Protein AF-A0A6G1Q618-F1 (afdb_monomer)

InterPro domains:
  IPR007110 Immunoglobulin-like domain [PS50835] (1-69)
  IPR013783 Immunoglobulin-like fold [G3DSA:2.60.40.10] (1-70)
  IPR036179 Immunoglobulin-like domain superfamily [SSF48726] (2-66)
  IPR050488 Immunoglobulin Fc region receptor [PTHR11481] (2-130)

Organism: Channa argus (NCBI:txid215402)

Solvent-accessible surface area (backbon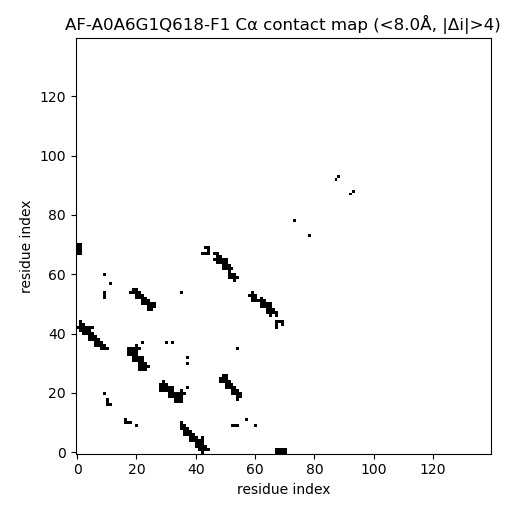e atoms only — not comparable to full-atom values): 8740 Å² total; per-residue (Å²): 80,51,67,38,71,48,76,50,78,48,70,55,99,54,86,79,39,68,39,49,23,39,32,28,47,74,85,41,82,74,48,76,28,71,52,14,59,47,75,46,72,59,31,43,71,82,70,37,45,42,33,32,35,34,31,82,100,74,50,69,51,78,75,42,78,46,80,49,48,74,66,90,78,71,57,69,66,64,60,48,53,52,51,52,51,51,51,44,54,70,51,51,46,59,51,53,52,50,53,51,52,50,53,51,50,54,52,50,51,60,60,56,62,74,73,69,83,80,84,87,86,84,86,88,83,89,85,91,81,86,86,90,84,87,88,89,87,89,81,136

Radius of gyration: 42.67 Å; Cα contacts (8 Å, |Δi|>4): 152; chains: 1; bounding box: 97×21×118 Å

Nearest PDB structures (foldseek):
  5vl3-assembly1_Q  TM=8.215E-01  e=2.453E-04  Homo sapiens
  5vkj-assembly1_A  TM=8.321E-01  e=6.198E-04  Homo sapiens
  5vl3-assembly4_T  TM=8.194E-01  e=5.478E-04  Homo sapiens
  5vl3-assembly2_R  TM=8.079E-01  e=5.150E-04  Homo sapiens
  8yrj-assembly1_A  TM=5.586E-01  e=1.016E-03  Mus musculus

pLDDT: mean 77.0, std 22.1, range [27.27, 97.12]

Secondary structure (DSSP, 8-state):
-TTS-EEEE---SSS-----EEEEETTEEEEEETTSEEEE-S--GGG-EEEEEEETTTEEPPPEEE--PPP----HHHHHHHHHHHHHHHHHHHHHHHHHHHHHHHHHHHHHTTS-------------------------

Sequence (140 aa):
MEGHDVSLHCQTKRPPSKLPADFYKDGSLIRTEPTGHMTIHHVTKSDEGLYKCNISNHGESPPSWNYVTEKPTTSPLTTSLVFILVLYLLVFCPYFISTLLVVSFCRNRHTANHLSVSMGMTSPTQADQGLDDVTTEHHF

Mean predicted aligned error: 17.44 Å

Foldseek 3Di:
DFQAKDKDAQADPDPPGQAWKFKDFPRHTDDIDGGRMDMDGRDDQVNWGWMKMAGVPRGIDDIDTDDDDDDPPVVVVVVVVVVVVVVCCVPVVVVVVVVVVVVVVVVVVVVVVVPPPDDDDDDDDDDDDDDDDDDDDDDD

Structure (mmCIF, N/CA/C/O backbone):
data_AF-A0A6G1Q618-F1
#
_entry.id   AF-A0A6G1Q618-F1
#
loop_
_atom_site.group_PDB
_atom_site.id
_atom_site.type_symbol
_atom_site.label_atom_id
_atom_site.label_alt_id
_atom_site.label_comp_id
_atom_site.label_asym_id
_atom_site.label_entity_id
_atom_site.label_seq_id
_atom_site.pdbx_PDB_ins_code
_atom_site.Cartn_x
_atom_site.Cartn_y
_atom_site.Cartn_z
_atom_site.occupancy
_atom_site.B_iso_or_equiv
_atom_site.auth_seq_id
_atom_site.auth_comp_id
_atom_site.auth_asym_id
_atom_site.auth_atom_id
_atom_site.pdbx_PDB_model_num
ATOM 1 N N . MET A 1 1 ? 2.739 -1.292 6.782 1.00 65.56 1 MET A N 1
ATOM 2 C CA . MET A 1 1 ? 2.113 -0.532 7.887 1.00 65.56 1 MET A CA 1
ATOM 3 C C . MET A 1 1 ? 1.516 0.722 7.290 1.00 65.56 1 MET A C 1
ATOM 5 O O . MET A 1 1 ? 2.207 1.358 6.503 1.00 65.56 1 MET A O 1
ATOM 9 N N . GLU A 1 2 ? 0.292 1.077 7.663 1.00 82.94 2 GLU A N 1
ATOM 10 C CA . GLU A 1 2 ? -0.303 2.341 7.220 1.00 82.94 2 GLU A CA 1
ATOM 11 C C . GLU A 1 2 ? 0.484 3.573 7.697 1.00 82.94 2 GLU A C 1
ATOM 13 O O . GLU A 1 2 ? 1.129 3.553 8.753 1.00 82.94 2 GLU A O 1
ATOM 18 N N . GLY A 1 3 ? 0.421 4.635 6.896 1.00 82.75 3 GLY A N 1
ATOM 19 C CA . GLY A 1 3 ? 1.026 5.941 7.140 1.00 82.75 3 GLY A CA 1
ATOM 20 C C . GLY A 1 3 ? 2.522 6.034 6.843 1.00 82.75 3 GLY A C 1
ATOM 21 O O . GLY A 1 3 ? 3.089 7.108 7.005 1.00 82.75 3 GLY A O 1
ATOM 22 N N . HIS A 1 4 ? 3.167 4.945 6.421 1.00 86.44 4 HIS A N 1
ATOM 23 C CA . HIS A 1 4 ? 4.584 4.949 6.048 1.00 86.44 4 HIS A CA 1
ATOM 24 C C . HIS A 1 4 ? 4.769 4.983 4.541 1.00 86.44 4 HIS A C 1
ATOM 26 O O . HIS A 1 4 ? 3.875 4.601 3.788 1.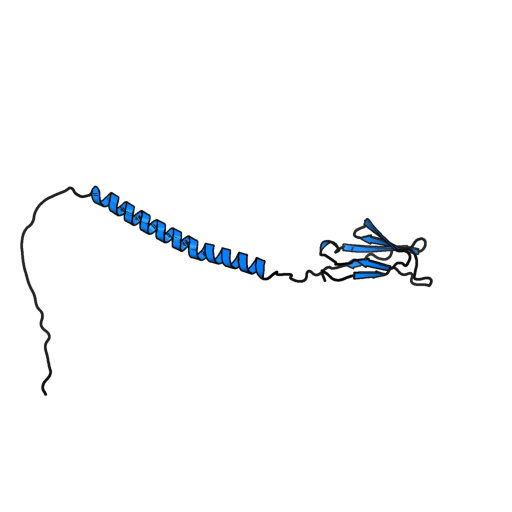00 86.44 4 HIS A O 1
ATOM 32 N N . ASP A 1 5 ? 5.963 5.379 4.125 1.00 92.69 5 ASP A N 1
ATOM 33 C CA . ASP A 1 5 ? 6.353 5.357 2.726 1.00 92.69 5 ASP A CA 1
ATOM 34 C C . ASP A 1 5 ? 6.868 3.969 2.341 1.00 92.69 5 ASP A C 1
ATOM 36 O O . ASP A 1 5 ? 7.641 3.341 3.071 1.00 92.69 5 ASP A O 1
ATOM 40 N N . VAL A 1 6 ? 6.440 3.488 1.177 1.00 91.38 6 VAL A N 1
ATOM 41 C CA . VAL A 1 6 ? 6.907 2.226 0.595 1.00 91.38 6 VAL A CA 1
ATOM 42 C C . VAL A 1 6 ? 7.566 2.519 -0.740 1.00 91.38 6 VAL A C 1
ATOM 44 O O . VAL A 1 6 ? 6.970 3.152 -1.611 1.00 91.38 6 VAL A O 1
ATOM 47 N N . SER A 1 7 ? 8.792 2.027 -0.912 1.00 92.75 7 SER A N 1
ATOM 48 C CA . SER A 1 7 ? 9.539 2.151 -2.162 1.00 92.75 7 SER A CA 1
ATOM 49 C C . SER A 1 7 ? 9.569 0.829 -2.921 1.00 92.75 7 SER A C 1
ATOM 51 O O . SER A 1 7 ? 9.896 -0.221 -2.370 1.00 92.75 7 SER A O 1
ATOM 53 N N . LEU A 1 8 ? 9.252 0.899 -4.210 1.00 93.00 8 LEU A N 1
ATOM 54 C CA . LEU A 1 8 ? 9.303 -0.197 -5.165 1.00 93.00 8 LEU A CA 1
ATOM 55 C C . LEU A 1 8 ? 10.449 0.062 -6.140 1.00 93.00 8 LEU A C 1
ATOM 57 O O . LEU A 1 8 ? 10.535 1.128 -6.752 1.00 93.00 8 LEU A O 1
ATOM 61 N N . HIS A 1 9 ? 11.321 -0.929 -6.302 1.00 92.44 9 HIS A N 1
ATOM 62 C CA . HIS A 1 9 ? 12.456 -0.830 -7.208 1.00 92.44 9 HIS A CA 1
ATOM 63 C C . HIS A 1 9 ? 12.366 -1.898 -8.294 1.00 92.44 9 HIS A C 1
ATOM 65 O O . HIS A 1 9 ? 12.391 -3.096 -8.019 1.00 92.44 9 HIS A O 1
ATOM 71 N N . CYS A 1 10 ? 12.313 -1.447 -9.540 1.00 92.75 10 CYS A N 1
ATOM 72 C CA . CYS A 1 10 ? 12.385 -2.277 -10.729 1.00 92.75 10 CYS A CA 1
ATOM 73 C C . CYS A 1 10 ? 13.827 -2.292 -11.247 1.00 92.75 10 CYS A C 1
ATOM 75 O O . CYS A 1 10 ? 14.409 -1.227 -11.443 1.00 92.75 10 CYS A O 1
ATOM 77 N N . GLN A 1 11 ? 14.434 -3.472 -11.410 1.00 90.50 11 GLN A N 1
ATOM 78 C CA . GLN A 1 11 ? 15.831 -3.614 -11.848 1.00 90.50 11 GLN A CA 1
ATOM 79 C C . GLN A 1 11 ? 15.998 -4.815 -12.766 1.00 90.50 11 GLN A C 1
ATOM 81 O O . GLN A 1 11 ? 15.412 -5.876 -12.547 1.00 90.50 11 GLN A O 1
ATOM 86 N N . THR A 1 12 ? 16.880 -4.679 -13.748 1.00 89.00 12 THR A N 1
ATOM 87 C CA . THR A 1 12 ? 17.398 -5.797 -14.538 1.00 89.00 12 THR A CA 1
ATOM 88 C C . THR A 1 12 ? 18.513 -6.522 -13.772 1.00 89.00 12 THR A C 1
ATOM 90 O O . THR A 1 12 ? 19.265 -5.927 -13.002 1.00 89.00 12 THR A O 1
ATOM 93 N N . LYS A 1 13 ? 18.671 -7.834 -14.005 1.00 85.62 13 LYS A N 1
ATOM 94 C CA . LYS A 1 13 ? 19.753 -8.637 -13.390 1.00 85.62 13 LYS A CA 1
ATOM 95 C C . LYS A 1 13 ? 21.156 -8.238 -13.865 1.00 85.62 13 LYS A C 1
ATOM 97 O O . LYS A 1 13 ? 22.140 -8.600 -13.229 1.00 85.62 13 LYS A O 1
ATOM 102 N N . ARG A 1 14 ? 21.256 -7.573 -15.020 1.00 83.94 14 ARG A N 1
ATOM 103 C CA . ARG A 1 14 ? 22.518 -7.159 -15.644 1.00 83.94 14 ARG A CA 1
ATOM 104 C C . ARG A 1 14 ? 22.495 -5.649 -15.876 1.00 83.94 14 ARG A C 1
ATOM 106 O O . ARG A 1 14 ? 21.441 -5.145 -16.250 1.00 83.94 14 ARG A O 1
ATOM 113 N N . PRO A 1 15 ? 23.628 -4.946 -15.718 1.00 81.25 15 PRO A N 1
ATOM 114 C CA . PRO A 1 15 ? 23.708 -3.524 -16.025 1.00 81.25 15 PRO A CA 1
ATOM 115 C C . PRO A 1 15 ? 23.306 -3.220 -17.480 1.00 81.25 15 PRO A C 1
ATOM 117 O O . PRO A 1 15 ? 23.599 -4.034 -18.361 1.00 81.25 15 PRO A O 1
ATOM 120 N N . PRO A 1 16 ? 22.708 -2.047 -17.750 1.00 78.31 16 PRO A N 1
ATOM 121 C CA . PRO A 1 16 ? 22.337 -0.998 -16.790 1.00 78.31 16 PRO A CA 1
ATOM 122 C C . PRO A 1 16 ? 21.061 -1.340 -15.991 1.00 78.31 16 PRO A C 1
ATOM 124 O O . PRO A 1 16 ? 20.093 -1.834 -16.557 1.00 78.31 16 PRO A O 1
ATOM 127 N N . SER A 1 17 ? 21.059 -1.067 -14.677 1.00 77.44 17 SER A N 1
ATOM 128 C CA . SER A 1 17 ? 19.954 -1.405 -13.752 1.00 77.44 17 SER A CA 1
ATOM 129 C C . SER A 1 17 ? 18.964 -0.266 -13.481 1.00 77.44 17 SER A C 1
ATOM 131 O O . SER A 1 17 ? 17.855 -0.523 -13.023 1.00 77.44 17 SER A O 1
ATOM 133 N N . LYS A 1 18 ? 19.351 0.983 -13.766 1.00 84.56 18 LYS A N 1
ATOM 134 C CA . LYS A 1 18 ? 18.509 2.183 -13.629 1.00 84.56 18 LYS A CA 1
ATOM 135 C C . LYS A 1 18 ? 17.919 2.532 -14.988 1.00 84.56 18 LYS A C 1
ATOM 137 O O . LYS A 1 18 ? 18.506 3.314 -15.733 1.00 84.56 18 LYS A O 1
ATOM 142 N N . LEU A 1 19 ? 16.810 1.890 -15.324 1.00 90.38 19 LEU A N 1
ATOM 143 C CA . LEU A 1 19 ? 16.123 2.057 -16.600 1.00 90.38 19 LEU A CA 1
ATOM 144 C C . LEU A 1 19 ? 14.694 2.556 -16.375 1.00 90.38 19 LEU A C 1
ATOM 146 O O . LEU A 1 19 ? 14.136 2.300 -15.305 1.00 90.38 19 LEU A O 1
ATOM 150 N N . PRO A 1 20 ? 14.086 3.219 -17.373 1.00 93.94 20 PRO A N 1
ATOM 151 C CA . PRO A 1 20 ? 12.679 3.581 -17.317 1.00 93.94 20 PRO A CA 1
ATOM 152 C C . PRO A 1 20 ? 11.804 2.344 -17.116 1.00 93.94 20 PRO A C 1
ATOM 154 O O . PRO A 1 20 ? 11.964 1.352 -17.832 1.00 93.94 20 PRO A O 1
ATOM 157 N N . ALA A 1 21 ? 10.892 2.412 -16.150 1.00 95.56 21 ALA A N 1
ATOM 158 C CA . ALA A 1 21 ? 9.977 1.325 -15.846 1.00 95.56 21 ALA A CA 1
ATOM 159 C C . ALA A 1 21 ? 8.553 1.830 -15.618 1.00 95.56 21 ALA A C 1
ATOM 161 O O . ALA A 1 21 ? 8.331 2.829 -14.929 1.00 95.56 21 ALA A O 1
ATOM 162 N N . ASP A 1 22 ? 7.600 1.076 -16.146 1.00 96.81 22 ASP A N 1
ATOM 163 C CA . ASP A 1 22 ? 6.181 1.219 -15.864 1.00 96.81 22 ASP A CA 1
ATOM 164 C C . ASP A 1 22 ? 5.818 0.351 -14.662 1.00 96.81 22 ASP A C 1
ATOM 166 O O . ASP A 1 22 ? 6.146 -0.833 -14.624 1.00 96.81 22 ASP A O 1
ATOM 170 N N . PHE A 1 23 ? 5.125 0.916 -13.685 1.00 97.00 23 PHE A N 1
ATOM 171 C CA . PHE A 1 23 ? 4.642 0.228 -12.496 1.00 97.00 23 PHE A CA 1
ATOM 172 C C . PHE A 1 23 ? 3.148 -0.024 -12.615 1.00 97.00 23 PHE A C 1
ATOM 174 O O . PHE A 1 23 ? 2.377 0.879 -12.942 1.00 97.00 23 PHE A O 1
ATOM 181 N N . TYR A 1 24 ? 2.742 -1.244 -12.286 1.00 97.00 24 TYR A N 1
ATOM 182 C CA . TYR A 1 24 ? 1.362 -1.692 -12.322 1.00 97.00 24 TYR A CA 1
ATOM 183 C C . TYR A 1 24 ? 0.928 -2.187 -10.949 1.00 97.00 24 TYR A C 1
ATOM 185 O O . TYR A 1 24 ? 1.697 -2.852 -10.251 1.00 97.00 24 TYR A O 1
ATOM 193 N N . LYS A 1 25 ? -0.332 -1.925 -10.615 1.00 97.12 25 LYS A N 1
ATOM 194 C CA . LYS A 1 25 ? -1.031 -2.468 -9.453 1.00 97.12 25 LYS A CA 1
ATOM 195 C C . LYS A 1 25 ? -2.329 -3.108 -9.919 1.00 97.12 25 LYS A C 1
ATOM 197 O O . LYS A 1 25 ? -3.101 -2.471 -10.633 1.00 97.12 25 LYS A O 1
ATOM 202 N N . ASP A 1 26 ? -2.539 -4.370 -9.563 1.00 96.19 26 ASP A N 1
ATOM 203 C CA . ASP A 1 26 ? -3.735 -5.144 -9.919 1.00 96.19 26 ASP A CA 1
ATOM 204 C C . ASP A 1 26 ? -4.026 -5.130 -11.437 1.00 96.19 26 ASP A C 1
ATOM 206 O O . ASP A 1 26 ? -5.167 -5.171 -11.887 1.00 96.19 26 ASP A O 1
ATOM 210 N N . GLY A 1 27 ? -2.962 -5.039 -12.245 1.00 95.00 27 GLY A N 1
ATOM 211 C CA . GLY A 1 27 ? -3.025 -4.959 -13.707 1.00 95.00 27 GLY A CA 1
ATOM 212 C C . GLY A 1 27 ? -3.182 -3.549 -14.292 1.00 95.00 27 GLY A C 1
ATOM 213 O O . GLY A 1 27 ? -2.982 -3.387 -15.493 1.00 95.00 27 GLY A O 1
ATOM 214 N N . SER A 1 28 ? -3.462 -2.525 -13.483 1.00 96.25 28 SER A N 1
ATOM 215 C CA . SER A 1 28 ? -3.546 -1.130 -13.935 1.00 96.25 28 SER A CA 1
ATOM 216 C C . SER A 1 28 ? -2.199 -0.423 -13.839 1.00 96.25 28 SER A C 1
ATOM 218 O O . SER A 1 28 ? -1.510 -0.555 -12.830 1.00 96.25 28 SER A O 1
ATOM 220 N N . LEU A 1 29 ? -1.843 0.37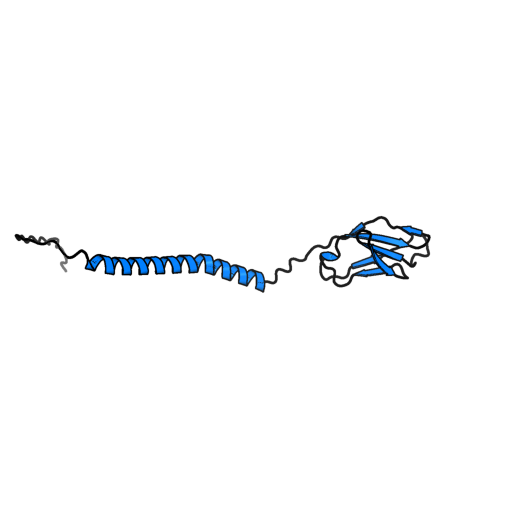8 -14.848 1.00 96.00 29 LEU A N 1
ATOM 221 C CA . LEU A 1 29 ? -0.686 1.274 -14.785 1.00 96.00 29 LEU A CA 1
ATOM 222 C C . LEU A 1 29 ? -0.926 2.332 -13.698 1.00 96.00 29 LEU A C 1
ATOM 224 O O . LEU A 1 29 ? -1.942 3.024 -13.727 1.00 96.00 29 LEU A O 1
ATOM 228 N N . ILE A 1 30 ? 0.003 2.452 -12.750 1.00 95.88 30 ILE A N 1
ATOM 229 C CA . ILE A 1 30 ? -0.058 3.448 -11.669 1.00 95.88 30 ILE A CA 1
ATOM 230 C C . ILE A 1 30 ? 0.957 4.573 -11.860 1.00 95.88 30 ILE A C 1
ATOM 232 O O . ILE A 1 30 ? 0.689 5.709 -11.467 1.00 95.88 30 ILE A O 1
ATOM 236 N N . ARG A 1 31 ? 2.129 4.279 -12.438 1.00 95.44 31 ARG A N 1
ATOM 237 C CA . ARG A 1 31 ? 3.187 5.272 -12.647 1.00 95.44 31 ARG A CA 1
ATOM 238 C C . ARG A 1 31 ? 4.242 4.792 -13.641 1.00 95.44 31 ARG A C 1
ATOM 240 O O . ARG A 1 31 ? 4.510 3.600 -13.709 1.00 95.44 31 ARG A O 1
ATOM 247 N N . THR A 1 32 ? 4.899 5.726 -14.316 1.00 95.88 32 THR A N 1
ATOM 248 C CA . THR A 1 32 ? 6.119 5.486 -15.098 1.00 95.88 32 THR A CA 1
ATOM 249 C C . THR A 1 32 ? 7.265 6.269 -14.467 1.00 95.88 32 THR A C 1
ATOM 251 O O . THR A 1 32 ? 7.152 7.480 -14.290 1.00 95.88 32 THR A O 1
ATOM 254 N N . GLU A 1 33 ? 8.358 5.592 -14.116 1.00 95.31 33 GLU A N 1
ATOM 255 C CA . GLU A 1 33 ? 9.510 6.196 -13.435 1.00 95.31 33 GLU A CA 1
ATOM 256 C C . GLU A 1 33 ? 10.790 6.006 -14.265 1.00 95.31 33 GLU A C 1
ATOM 258 O O . GLU A 1 33 ? 11.128 4.873 -14.621 1.00 95.31 33 GLU A O 1
ATOM 263 N N . PRO A 1 34 ? 11.557 7.073 -14.555 1.00 92.69 34 PRO A N 1
ATOM 264 C CA . PRO A 1 34 ? 12.695 7.028 -15.481 1.00 92.69 34 PRO A CA 1
ATOM 265 C C . PRO A 1 34 ? 13.892 6.222 -14.958 1.00 92.69 34 PRO A C 1
ATOM 267 O O . PRO A 1 34 ? 14.744 5.798 -15.734 1.00 92.69 34 PRO A O 1
ATOM 270 N N . THR A 1 35 ? 13.975 6.024 -13.644 1.00 91.69 35 THR A N 1
ATOM 271 C CA . THR A 1 35 ? 15.055 5.286 -12.975 1.00 91.69 35 THR A CA 1
ATOM 272 C C . THR A 1 35 ? 14.618 3.909 -12.482 1.00 91.69 35 THR A C 1
ATOM 274 O O . THR A 1 35 ? 15.433 3.199 -11.891 1.00 91.69 35 THR A O 1
ATOM 277 N N . GLY A 1 36 ? 13.348 3.538 -12.692 1.00 92.50 36 GLY A N 1
ATOM 278 C CA . GLY A 1 36 ? 12.778 2.301 -12.165 1.00 92.50 36 GLY A CA 1
ATOM 279 C C . GLY A 1 36 ? 12.596 2.326 -10.648 1.00 92.50 36 GLY A C 1
ATOM 280 O O . GLY A 1 36 ? 12.607 1.275 -10.013 1.00 92.50 36 GLY A O 1
ATOM 281 N N . HIS A 1 37 ? 12.454 3.512 -10.056 1.00 94.88 37 HIS A N 1
ATOM 282 C CA . HIS A 1 37 ? 12.264 3.699 -8.623 1.00 94.88 37 HIS A CA 1
ATOM 283 C C . HIS A 1 37 ? 10.981 4.486 -8.358 1.00 94.88 37 HIS A C 1
ATOM 285 O O . HIS A 1 37 ? 10.883 5.647 -8.745 1.00 94.88 37 HIS A O 1
ATOM 291 N N . MET A 1 38 ? 10.030 3.870 -7.659 1.00 93.62 38 MET A N 1
ATOM 292 C CA . MET A 1 38 ? 8.751 4.473 -7.294 1.00 93.62 38 MET A CA 1
ATOM 293 C C . MET A 1 38 ? 8.597 4.499 -5.775 1.00 93.62 38 MET A C 1
ATOM 295 O O . MET A 1 38 ? 8.864 3.499 -5.116 1.00 93.62 38 MET A O 1
ATOM 299 N N . THR A 1 39 ? 8.091 5.603 -5.225 1.00 94.81 39 THR A N 1
ATOM 300 C CA . THR A 1 39 ? 7.681 5.684 -3.814 1.00 94.81 39 THR A CA 1
ATOM 301 C C . THR A 1 39 ? 6.194 6.002 -3.716 1.00 94.81 39 THR A C 1
ATOM 303 O O . THR A 1 39 ? 5.700 6.935 -4.358 1.00 94.81 39 THR A O 1
ATOM 306 N N . ILE A 1 40 ? 5.489 5.216 -2.908 1.00 93.62 40 ILE A N 1
ATOM 307 C CA . ILE A 1 40 ? 4.109 5.454 -2.490 1.00 93.62 40 ILE A CA 1
ATOM 308 C C . ILE A 1 40 ? 4.185 6.134 -1.128 1.00 93.62 40 ILE A C 1
ATOM 310 O O . ILE A 1 40 ? 4.685 5.541 -0.171 1.00 93.62 40 ILE A O 1
ATOM 314 N N . HIS A 1 41 ? 3.734 7.383 -1.066 1.00 93.56 41 HIS A N 1
ATOM 315 C CA . HIS A 1 41 ? 3.732 8.160 0.168 1.00 93.56 41 HIS A CA 1
ATOM 316 C C . HIS A 1 41 ? 2.449 7.918 0.952 1.00 93.56 41 HIS A C 1
ATOM 318 O O . HIS A 1 41 ? 1.386 7.811 0.345 1.00 93.56 41 HIS A O 1
ATOM 324 N N . HIS A 1 42 ? 2.540 7.911 2.283 1.00 89.88 42 HIS A N 1
ATOM 325 C CA . HIS A 1 42 ? 1.380 7.769 3.173 1.00 89.88 42 HIS A CA 1
ATOM 326 C C . HIS A 1 42 ? 0.497 6.553 2.836 1.00 89.88 42 HIS A C 1
ATOM 328 O O . HIS A 1 42 ? -0.701 6.692 2.601 1.00 89.88 42 HIS A O 1
ATOM 334 N N . VAL A 1 43 ? 1.087 5.355 2.828 1.00 92.00 43 VAL A N 1
ATOM 335 C CA . VAL A 1 43 ? 0.389 4.112 2.464 1.00 92.00 43 VAL A CA 1
ATOM 336 C C . VAL A 1 43 ? -0.875 3.896 3.303 1.00 92.00 43 VAL A C 1
ATOM 338 O O . VAL A 1 43 ? -0.846 3.971 4.530 1.00 92.00 43 VAL A O 1
ATOM 341 N N . THR A 1 44 ? -1.975 3.567 2.642 1.00 91.00 44 THR A N 1
ATOM 342 C CA . THR A 1 44 ? -3.286 3.241 3.217 1.00 91.00 44 THR A CA 1
ATOM 343 C C . THR A 1 44 ? -3.670 1.802 2.889 1.00 91.00 44 THR A C 1
ATOM 345 O O . THR A 1 44 ? -3.061 1.174 2.020 1.00 91.00 44 THR A O 1
ATOM 348 N N . LYS A 1 45 ? -4.729 1.269 3.511 1.00 89.94 45 LYS A N 1
ATOM 349 C CA . LYS A 1 45 ? -5.266 -0.047 3.139 1.00 89.94 45 LYS A CA 1
ATOM 350 C C . LYS A 1 45 ? -5.601 -0.177 1.649 1.00 89.94 45 LYS A C 1
ATOM 352 O O . LYS A 1 45 ? -5.482 -1.264 1.092 1.00 89.94 45 LYS A O 1
ATOM 357 N N . SER A 1 46 ? -5.954 0.927 0.988 1.00 89.69 46 SER A N 1
ATOM 358 C CA . SER A 1 46 ? -6.238 0.939 -0.450 1.00 89.69 46 SER A CA 1
ATOM 359 C C . SER A 1 46 ? -5.008 0.699 -1.327 1.00 89.69 46 SER A C 1
ATOM 361 O O . SER A 1 46 ? -5.172 0.297 -2.472 1.00 89.69 46 SER A O 1
ATOM 363 N N . ASP A 1 47 ? -3.791 0.881 -0.810 1.00 93.44 47 ASP A N 1
ATOM 364 C CA . ASP A 1 47 ? -2.538 0.629 -1.531 1.00 93.44 47 ASP A CA 1
ATOM 365 C C . ASP A 1 47 ? -2.113 -0.847 -1.493 1.00 93.44 47 ASP A C 1
ATOM 367 O O . ASP A 1 47 ? -1.142 -1.237 -2.144 1.00 93.44 47 ASP A O 1
ATOM 371 N N . GLU A 1 48 ? -2.845 -1.694 -0.771 1.00 94.56 48 GLU A N 1
ATOM 372 C CA . GLU A 1 48 ? -2.695 -3.146 -0.840 1.00 94.56 48 GLU A CA 1
ATOM 373 C C . GLU A 1 48 ? -3.055 -3.666 -2.237 1.00 94.56 48 GLU A C 1
ATOM 375 O O . GLU A 1 48 ? -3.994 -3.175 -2.869 1.00 94.56 48 GLU A O 1
ATOM 380 N N . GLY A 1 49 ? -2.293 -4.648 -2.725 1.00 95.25 49 GLY A N 1
ATOM 381 C CA . GLY A 1 49 ? -2.557 -5.284 -4.014 1.00 95.25 49 GLY A CA 1
ATOM 382 C C . GLY A 1 49 ? -1.356 -6.014 -4.604 1.00 95.25 49 GLY A C 1
ATOM 383 O O . GLY A 1 49 ? -0.296 -6.140 -3.977 1.00 95.25 49 GLY A O 1
ATOM 384 N N . LEU A 1 50 ? -1.531 -6.494 -5.833 1.00 96.50 50 LEU A N 1
ATOM 385 C CA . LEU A 1 50 ? -0.517 -7.206 -6.600 1.00 96.50 50 LEU A CA 1
ATOM 386 C C . LEU A 1 50 ? 0.262 -6.230 -7.489 1.00 96.50 50 LEU A C 1
ATOM 388 O O . LEU A 1 50 ? -0.274 -5.688 -8.457 1.00 96.50 50 LEU A O 1
ATOM 392 N N . TYR A 1 51 ? 1.543 -6.037 -7.189 1.00 96.69 51 TYR A N 1
ATOM 393 C CA . TYR A 1 51 ? 2.416 -5.110 -7.904 1.00 96.69 51 TYR A CA 1
ATOM 394 C C . TYR A 1 51 ? 3.325 -5.834 -8.893 1.00 96.69 51 TYR A C 1
ATOM 396 O O . TYR A 1 51 ? 3.863 -6.901 -8.597 1.00 96.69 51 TYR A O 1
ATOM 404 N N . LYS A 1 52 ? 3.547 -5.223 -10.057 1.00 96.75 52 LYS A N 1
ATOM 405 C CA . LYS A 1 52 ? 4.581 -5.624 -11.023 1.00 96.75 52 LYS A CA 1
ATOM 406 C C . LYS A 1 52 ? 5.151 -4.393 -11.717 1.00 96.75 52 LYS A C 1
ATOM 408 O O . LYS A 1 52 ? 4.522 -3.338 -11.719 1.00 96.75 52 LYS A O 1
ATOM 413 N N . CYS A 1 53 ? 6.317 -4.523 -12.330 1.00 95.75 53 CYS A N 1
ATOM 414 C CA . CYS A 1 53 ? 6.876 -3.484 -13.182 1.00 95.75 53 CYS A CA 1
ATOM 415 C C . CYS A 1 53 ? 7.245 -4.031 -14.563 1.00 95.75 53 CYS A C 1
ATOM 417 O O . CYS A 1 53 ? 7.479 -5.226 -14.715 1.00 95.75 53 CYS A O 1
ATOM 419 N N . ASN A 1 54 ? 7.301 -3.165 -15.567 1.00 95.50 54 ASN A N 1
ATOM 420 C CA . ASN A 1 54 ? 7.722 -3.484 -16.925 1.00 95.50 54 ASN A CA 1
ATOM 421 C C . ASN A 1 54 ? 8.834 -2.527 -17.342 1.00 95.50 54 ASN A C 1
ATOM 423 O O . ASN A 1 54 ? 8.661 -1.313 -17.270 1.00 95.50 54 ASN A O 1
ATOM 427 N N . ILE A 1 55 ? 9.963 -3.067 -17.789 1.00 94.56 55 ILE A N 1
ATOM 428 C CA . ILE A 1 55 ? 11.058 -2.274 -18.348 1.00 94.56 55 ILE A CA 1
ATOM 429 C C . ILE A 1 55 ? 11.029 -2.461 -19.863 1.00 94.56 55 ILE A C 1
ATOM 431 O O . ILE A 1 55 ? 11.129 -3.588 -20.362 1.00 94.56 55 ILE A O 1
ATOM 435 N N . SER A 1 56 ? 10.947 -1.355 -20.604 1.00 88.69 56 SER A N 1
ATOM 436 C CA . SER A 1 56 ? 10.963 -1.364 -22.070 1.00 88.69 56 SER A CA 1
ATOM 437 C C . SER A 1 56 ? 12.138 -2.189 -22.603 1.00 88.69 56 SER A C 1
ATOM 439 O O . SER A 1 56 ? 13.282 -1.979 -22.205 1.00 88.69 56 SER A O 1
ATOM 441 N N . ASN A 1 57 ? 11.859 -3.131 -23.509 1.00 86.56 57 ASN A N 1
ATOM 442 C CA . ASN A 1 57 ? 12.822 -4.072 -24.111 1.00 86.56 57 ASN A CA 1
ATOM 443 C C . ASN A 1 57 ? 13.441 -5.126 -23.169 1.00 86.56 57 ASN A C 1
ATOM 445 O O . ASN A 1 57 ? 14.219 -5.959 -23.632 1.00 86.56 57 ASN A O 1
ATOM 449 N N . HIS A 1 58 ? 13.095 -5.133 -21.879 1.00 88.69 58 HIS A N 1
ATOM 450 C CA . HIS A 1 58 ? 13.587 -6.111 -20.898 1.00 88.69 58 HIS A CA 1
ATOM 451 C C . HIS A 1 58 ? 12.479 -6.994 -20.308 1.00 88.69 58 HIS A C 1
ATOM 453 O O . HIS A 1 58 ? 12.783 -8.069 -19.787 1.00 88.69 58 HIS A O 1
ATOM 459 N N . GLY A 1 59 ? 11.216 -6.580 -20.441 1.00 91.06 59 GLY A N 1
ATOM 460 C CA . GLY A 1 59 ? 10.039 -7.353 -20.056 1.00 91.06 59 GLY A CA 1
ATOM 461 C C . GLY A 1 59 ? 9.524 -7.041 -18.652 1.00 91.06 59 GLY A C 1
ATOM 462 O O . GLY A 1 59 ? 9.970 -6.101 -17.987 1.00 91.06 59 GLY A O 1
ATOM 463 N N . GLU A 1 60 ? 8.560 -7.851 -18.215 1.00 94.56 60 GLU A N 1
ATOM 464 C CA . GLU A 1 60 ? 7.856 -7.673 -16.946 1.00 94.56 60 GLU A CA 1
ATOM 465 C C . GLU A 1 60 ? 8.533 -8.409 -15.781 1.00 94.56 60 GLU A C 1
ATOM 467 O O . GLU A 1 60 ? 9.075 -9.509 -15.929 1.00 94.56 60 GLU A O 1
ATOM 472 N N . SER A 1 61 ? 8.465 -7.813 -14.590 1.00 94.25 61 SER A N 1
ATOM 473 C CA . SER A 1 61 ? 8.835 -8.460 -13.337 1.00 94.25 61 SER A CA 1
ATOM 474 C C . SER A 1 61 ? 7.789 -9.503 -12.934 1.00 94.25 61 SER A C 1
ATOM 476 O O . SER A 1 61 ? 6.606 -9.352 -13.254 1.00 94.25 61 SER A O 1
ATOM 478 N N . PRO A 1 62 ? 8.174 -10.526 -12.150 1.00 94.25 62 PRO A N 1
ATOM 479 C CA . PRO A 1 62 ? 7.186 -11.359 -11.484 1.00 94.25 62 PRO A CA 1
ATOM 480 C C . PRO A 1 62 ? 6.282 -10.485 -10.596 1.00 94.25 62 PRO A C 1
ATOM 482 O O . PRO A 1 62 ? 6.772 -9.525 -9.987 1.00 94.25 62 PRO A O 1
ATOM 485 N N . PRO A 1 63 ? 4.978 -10.791 -10.523 1.00 94.44 63 PRO A N 1
ATOM 486 C CA . PRO A 1 63 ? 4.068 -10.063 -9.662 1.00 94.44 63 PRO A CA 1
ATOM 487 C C . PRO A 1 63 ? 4.335 -10.402 -8.189 1.00 94.44 63 PRO A C 1
ATOM 489 O O . PRO A 1 63 ? 4.576 -11.558 -7.840 1.00 94.44 63 PRO A O 1
ATOM 492 N N . SER A 1 64 ? 4.279 -9.392 -7.324 1.00 94.12 64 SER A N 1
ATOM 493 C CA . SER A 1 64 ? 4.490 -9.516 -5.882 1.00 94.12 64 SER A CA 1
ATOM 494 C C . SER A 1 64 ? 3.358 -8.848 -5.122 1.00 94.12 64 SER A C 1
ATOM 496 O O . SER A 1 64 ? 2.973 -7.719 -5.423 1.00 94.12 64 SER A O 1
ATOM 498 N N . TRP A 1 65 ? 2.845 -9.528 -4.102 1.00 94.81 65 TRP A N 1
ATOM 499 C CA . TRP A 1 65 ? 1.815 -8.965 -3.239 1.00 94.81 65 TRP A CA 1
ATOM 500 C C . TRP A 1 65 ? 2.422 -7.979 -2.236 1.00 94.81 65 TRP A C 1
ATOM 502 O O . TRP A 1 65 ? 3.416 -8.297 -1.581 1.00 94.81 65 TRP A O 1
ATOM 512 N N . ASN A 1 66 ? 1.818 -6.800 -2.096 1.00 91.38 66 ASN A N 1
ATOM 513 C CA . ASN A 1 66 ? 2.160 -5.825 -1.062 1.00 91.38 66 ASN A CA 1
ATOM 514 C C . ASN A 1 66 ? 1.053 -5.797 -0.002 1.00 91.38 66 ASN A C 1
ATOM 516 O O . ASN A 1 66 ? -0.054 -5.348 -0.286 1.00 91.38 66 ASN A O 1
ATOM 520 N N . TYR A 1 67 ? 1.352 -6.276 1.208 1.00 88.75 67 TYR A N 1
ATOM 521 C CA . TYR A 1 67 ? 0.402 -6.306 2.322 1.00 88.75 67 TYR A CA 1
ATOM 522 C C . TYR A 1 67 ? 0.456 -5.011 3.130 1.00 88.75 67 TYR A C 1
ATOM 524 O O . TYR A 1 67 ? 1.516 -4.615 3.625 1.00 88.75 67 TYR A O 1
ATOM 532 N N . VAL A 1 68 ? -0.704 -4.396 3.362 1.00 89.56 68 VAL A N 1
ATOM 533 C CA . VAL A 1 68 ? -0.817 -3.240 4.250 1.00 89.56 68 VAL A CA 1
ATOM 534 C C . VAL A 1 68 ? -1.487 -3.677 5.546 1.00 89.56 68 VAL A C 1
ATOM 536 O O . VAL A 1 68 ? -2.697 -3.890 5.629 1.00 89.56 68 VAL A O 1
ATOM 539 N N . THR A 1 69 ? -0.670 -3.824 6.588 1.00 83.88 69 THR A N 1
ATOM 540 C CA . THR A 1 69 ? -1.167 -3.998 7.954 1.00 83.88 69 THR A CA 1
ATOM 541 C C . THR A 1 69 ? -1.645 -2.655 8.491 1.00 83.88 69 THR A C 1
ATOM 543 O O . THR A 1 69 ? -0.839 -1.723 8.632 1.00 83.88 69 THR A O 1
ATOM 546 N N . GLU A 1 70 ? -2.937 -2.582 8.801 1.00 75.31 70 GLU A N 1
ATOM 547 C CA . GLU A 1 70 ? -3.524 -1.494 9.577 1.00 75.31 70 GLU A CA 1
ATOM 548 C C . GLU A 1 70 ? -2.825 -1.440 10.931 1.00 75.31 70 GLU A C 1
ATOM 550 O O . GLU A 1 70 ? -2.690 -2.448 11.634 1.00 75.31 70 GLU A O 1
ATOM 555 N N . LYS A 1 71 ? -2.349 -0.256 11.310 1.00 69.75 71 LYS A N 1
ATOM 556 C CA . LYS A 1 71 ? -2.108 -0.031 12.731 1.00 69.75 71 LYS A CA 1
ATOM 557 C C . LYS A 1 71 ? -3.487 0.109 13.363 1.00 69.75 71 LYS A C 1
ATOM 559 O O . LYS A 1 71 ? -4.298 0.837 12.793 1.00 69.75 71 LYS A O 1
ATOM 564 N N . PRO A 1 72 ? -3.763 -0.519 14.518 1.00 61.09 72 PRO A N 1
ATOM 565 C CA . PRO A 1 72 ? -4.986 -0.247 15.253 1.00 61.09 72 PRO A CA 1
ATOM 566 C C . PRO A 1 72 ? -4.973 1.227 15.668 1.00 61.09 72 PRO A C 1
ATOM 568 O O . PRO A 1 72 ? -4.469 1.599 16.725 1.00 61.09 72 PRO A O 1
ATOM 571 N N . THR A 1 73 ? -5.511 2.086 14.807 1.00 58.34 73 THR A N 1
ATOM 572 C CA . THR A 1 73 ? -5.777 3.487 15.103 1.00 58.34 73 THR A CA 1
ATOM 573 C C . THR A 1 73 ? -7.122 3.514 15.806 1.00 58.34 73 THR A C 1
ATOM 575 O O . THR A 1 73 ? -8.113 4.053 15.323 1.00 58.34 73 THR A O 1
ATOM 578 N N . THR A 1 74 ? -7.173 2.863 16.967 1.00 54.66 74 THR A N 1
ATOM 579 C CA . THR A 1 74 ? -8.255 3.068 17.915 1.00 54.66 74 THR A CA 1
ATOM 580 C C . THR A 1 74 ? -8.048 4.473 18.453 1.00 54.66 74 THR A C 1
ATOM 582 O O . THR A 1 74 ? -7.296 4.670 19.405 1.00 54.66 74 THR A O 1
ATOM 585 N N . SER A 1 75 ? -8.655 5.471 17.806 1.00 58.59 75 SER A N 1
ATOM 586 C CA . SER A 1 75 ? -8.762 6.794 18.412 1.00 58.59 75 SER A CA 1
ATOM 587 C C . SER A 1 75 ? -9.478 6.596 19.751 1.00 58.59 75 SER A C 1
ATOM 589 O O . SER A 1 75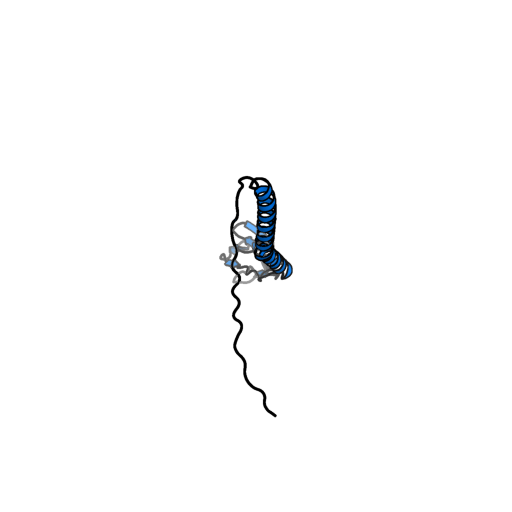 ? -10.635 6.167 19.760 1.00 58.59 75 SER A O 1
ATOM 591 N N . PRO A 1 76 ? -8.820 6.841 20.898 1.00 61.12 76 PRO A N 1
ATOM 592 C CA . PRO A 1 76 ? -9.399 6.523 22.201 1.00 61.12 76 PRO A CA 1
ATOM 593 C C . PRO A 1 76 ? -10.692 7.310 22.459 1.00 61.12 76 PRO A C 1
ATOM 595 O O . PRO A 1 76 ? -11.510 6.905 23.282 1.00 61.12 76 PRO A O 1
ATOM 598 N N . LEU A 1 77 ? -10.910 8.408 21.726 1.00 61.72 77 LEU A N 1
ATOM 599 C CA . LEU A 1 77 ? -12.098 9.244 21.839 1.00 61.72 77 LEU A CA 1
ATOM 600 C C . LEU A 1 77 ? -13.369 8.565 21.316 1.00 61.72 77 LEU A C 1
ATOM 602 O O . LEU A 1 77 ? -14.400 8.626 21.980 1.00 61.72 77 LEU A O 1
ATOM 606 N N . THR A 1 78 ? -13.326 7.915 20.151 1.00 62.88 78 THR A N 1
ATOM 607 C CA . THR A 1 78 ? -14.538 7.355 19.528 1.00 62.88 78 THR A CA 1
ATOM 608 C C . THR A 1 78 ? -15.002 6.093 20.243 1.00 62.88 78 THR A C 1
ATOM 610 O O . THR A 1 78 ? -16.188 5.962 20.540 1.00 62.88 78 THR A O 1
ATOM 613 N N . THR A 1 79 ? -14.077 5.209 20.616 1.00 71.00 79 THR A N 1
ATOM 614 C CA . THR A 1 79 ? -14.401 3.999 21.387 1.00 71.00 79 THR A CA 1
ATOM 615 C C . THR A 1 79 ? -14.932 4.340 22.782 1.00 71.00 79 THR A C 1
ATOM 617 O O . THR A 1 79 ? -15.898 3.728 23.233 1.00 71.00 79 THR A O 1
ATOM 620 N N . SER A 1 80 ? -14.355 5.349 23.448 1.00 74.44 80 SER A N 1
ATOM 621 C CA . SER A 1 80 ? -14.798 5.785 24.779 1.00 74.44 80 SER A CA 1
ATOM 622 C C . SER A 1 80 ? -16.225 6.345 24.759 1.00 74.44 80 SER A C 1
ATOM 624 O O . SER A 1 80 ? -17.060 5.931 25.561 1.00 74.44 80 SER A O 1
ATOM 626 N N . LEU A 1 81 ? -16.556 7.215 23.798 1.00 81.19 81 LEU A N 1
ATOM 627 C CA . LEU A 1 81 ? -17.898 7.802 23.695 1.00 81.19 81 LEU A CA 1
ATOM 628 C C . LEU A 1 81 ? -18.978 6.758 23.387 1.00 81.19 81 LEU A C 1
ATOM 630 O O . LEU A 1 81 ? -20.044 6.787 24.000 1.00 81.19 81 LEU A O 1
ATOM 634 N N . VAL A 1 82 ? -18.699 5.812 22.484 1.00 86.75 82 VAL A N 1
ATOM 635 C CA . VAL A 1 82 ? -19.628 4.712 22.178 1.00 86.75 82 VAL A CA 1
ATOM 636 C C . VAL A 1 82 ? -19.867 3.854 23.419 1.00 86.75 82 VAL A C 1
ATOM 638 O O . VAL A 1 82 ? -21.012 3.536 23.732 1.00 86.75 82 VAL A O 1
ATOM 641 N N . PHE A 1 83 ? -18.814 3.530 24.170 1.00 85.50 83 PHE A N 1
ATOM 642 C CA . PHE A 1 83 ? -18.935 2.742 25.393 1.00 85.50 83 PHE A CA 1
ATOM 643 C C . PHE A 1 83 ? -19.745 3.468 26.479 1.00 85.50 83 PHE A C 1
ATOM 645 O O . PHE A 1 83 ? -20.633 2.868 27.083 1.00 85.50 83 PHE A O 1
ATOM 652 N N . ILE A 1 84 ? -19.513 4.773 26.674 1.00 86.75 84 ILE A N 1
ATOM 653 C CA . ILE A 1 84 ? -20.287 5.612 27.606 1.00 86.75 84 ILE A CA 1
ATOM 654 C C . ILE A 1 84 ? -21.771 5.637 27.215 1.00 86.75 84 ILE A C 1
ATOM 656 O O . ILE A 1 84 ? -22.633 5.454 28.075 1.00 86.75 84 ILE A O 1
ATOM 660 N N . LEU A 1 85 ? -22.081 5.818 25.927 1.00 88.06 85 LEU A N 1
ATOM 661 C CA . LEU A 1 85 ? -23.459 5.816 25.429 1.00 88.06 85 LEU A CA 1
ATOM 662 C C . LEU A 1 85 ? -24.143 4.462 25.648 1.00 88.06 85 LEU A C 1
ATOM 664 O O . LEU A 1 85 ? -25.275 4.421 26.122 1.00 88.06 85 LEU A O 1
ATOM 668 N N . VAL A 1 86 ? -23.457 3.354 25.358 1.00 91.12 86 VAL A N 1
ATOM 669 C CA . VAL A 1 86 ? -23.999 2.001 25.556 1.00 91.12 86 VAL A CA 1
ATOM 670 C C . VAL A 1 86 ? -24.277 1.726 27.035 1.00 91.12 86 VAL A C 1
ATOM 672 O O . VAL A 1 86 ? -25.361 1.249 27.369 1.00 91.12 86 VAL A O 1
ATOM 675 N N . LEU A 1 87 ? -23.349 2.072 27.933 1.00 88.44 87 LEU A N 1
ATOM 676 C CA . LEU A 1 87 ? -23.557 1.932 29.377 1.00 88.44 87 LEU A CA 1
ATOM 677 C C . LEU A 1 87 ? -24.741 2.769 29.867 1.00 88.44 87 LEU A C 1
ATOM 679 O O . LEU A 1 87 ? -25.556 2.286 30.654 1.00 88.44 87 LEU A O 1
ATOM 683 N N . TYR A 1 88 ? -24.864 4.005 29.382 1.00 90.56 88 TYR A N 1
ATOM 684 C CA . TYR A 1 88 ? -25.982 4.866 29.740 1.00 90.56 88 TYR A CA 1
ATOM 685 C C . TYR A 1 88 ? -27.313 4.261 29.285 1.00 90.56 88 TYR A C 1
ATOM 687 O O . TYR A 1 88 ? -28.232 4.146 30.089 1.00 90.56 88 TYR A O 1
ATOM 695 N N . LEU A 1 89 ? -27.413 3.783 28.042 1.00 90.69 89 LEU A N 1
ATOM 696 C CA . LEU A 1 89 ? -28.637 3.147 27.547 1.00 90.69 89 LEU A CA 1
ATOM 697 C C . LEU A 1 89 ? -28.988 1.863 28.316 1.00 90.69 89 LEU A C 1
ATOM 699 O O . LEU A 1 89 ? -30.157 1.621 28.603 1.00 90.69 89 LEU A O 1
ATOM 703 N N . LEU A 1 90 ? -27.999 1.052 28.696 1.00 90.44 90 LEU A N 1
ATOM 704 C CA . LEU A 1 90 ? -28.237 -0.201 29.419 1.00 90.44 90 LEU A CA 1
ATOM 705 C C . LEU A 1 90 ? -28.607 -0.012 30.891 1.00 90.44 90 LEU A C 1
ATOM 707 O O . LEU A 1 90 ? -29.255 -0.887 31.451 1.00 90.44 90 LEU A O 1
ATOM 711 N N . VAL A 1 91 ? -28.200 1.087 31.530 1.00 90.75 9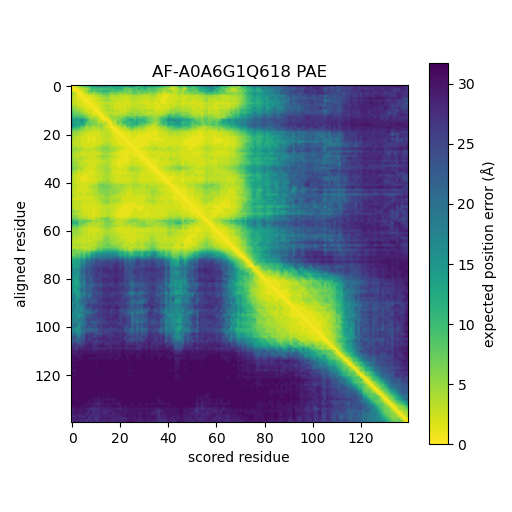1 VAL A N 1
ATOM 712 C CA . VAL A 1 91 ? -28.447 1.311 32.967 1.00 90.75 91 VAL A CA 1
ATOM 713 C C . VAL A 1 91 ? -29.534 2.357 33.191 1.00 90.75 91 VAL A C 1
ATOM 715 O O . VAL A 1 91 ? -30.487 2.125 33.936 1.00 90.75 91 VAL A O 1
ATOM 718 N N . PHE A 1 92 ? -29.429 3.505 32.525 1.00 89.00 92 PHE A N 1
ATOM 719 C CA . PHE A 1 92 ? -30.346 4.622 32.720 1.00 89.00 92 PHE A CA 1
ATOM 720 C C . PHE A 1 92 ? -31.726 4.332 32.133 1.00 89.00 92 PHE A C 1
ATOM 722 O O . PHE A 1 92 ? -32.732 4.579 32.798 1.00 89.00 92 PHE A O 1
ATOM 729 N N . CYS A 1 93 ? -31.802 3.769 30.921 1.00 89.12 93 CYS A N 1
ATOM 730 C CA . CYS A 1 93 ? -33.093 3.497 30.291 1.00 89.12 93 CYS A CA 1
ATOM 731 C C . CYS A 1 93 ? -33.957 2.503 31.081 1.00 89.12 93 CYS A C 1
ATOM 733 O O . CYS A 1 93 ? -35.106 2.855 31.348 1.00 89.12 93 CYS A O 1
ATOM 735 N N . PRO A 1 94 ? -33.485 1.313 31.512 1.00 92.12 94 PRO A N 1
ATOM 736 C CA . PRO A 1 94 ? -34.348 0.403 32.265 1.00 92.12 94 PRO A CA 1
ATOM 737 C C . PRO A 1 94 ? -34.735 0.959 33.636 1.00 92.12 94 PRO A C 1
ATOM 739 O O . PRO A 1 94 ? -35.869 0.744 34.063 1.00 92.12 94 PRO A O 1
ATOM 742 N N . TYR A 1 95 ? -33.856 1.713 34.306 1.00 91.81 95 TYR A N 1
ATOM 743 C CA . TYR A 1 95 ? -34.198 2.371 35.569 1.00 91.81 95 TYR A CA 1
ATOM 744 C C . TYR A 1 95 ? -35.293 3.424 35.367 1.00 91.81 95 TYR A C 1
ATOM 746 O O . TYR A 1 95 ? -36.324 3.381 36.037 1.00 91.81 95 TYR A O 1
ATOM 754 N N . PHE A 1 96 ? -35.119 4.315 34.387 1.00 90.00 96 PHE A N 1
ATOM 755 C CA . PHE A 1 96 ? -36.080 5.372 34.083 1.00 90.00 96 PHE A CA 1
ATOM 756 C C . PHE A 1 96 ? -37.437 4.808 33.642 1.00 90.00 96 PHE A C 1
ATOM 758 O O . PHE A 1 96 ? -38.476 5.234 34.149 1.00 90.00 96 PHE A O 1
ATOM 765 N N . ILE A 1 97 ? -37.437 3.798 32.765 1.00 91.75 97 ILE A N 1
ATOM 766 C CA . ILE A 1 97 ? -38.654 3.084 32.357 1.00 91.75 97 ILE A CA 1
ATOM 767 C C . ILE A 1 97 ? -39.332 2.464 33.585 1.00 91.75 97 ILE A C 1
ATOM 769 O O . ILE A 1 97 ? -40.534 2.643 33.768 1.00 91.75 97 ILE A O 1
ATOM 773 N N . SER A 1 98 ? -38.577 1.808 34.472 1.00 91.88 98 SER A N 1
ATOM 774 C CA . SER A 1 98 ? -39.124 1.206 35.695 1.00 91.88 98 SER A CA 1
ATOM 775 C C . SER A 1 98 ? -39.758 2.249 36.618 1.00 91.88 98 SER A C 1
ATOM 777 O O . SER A 1 98 ? -40.877 2.053 37.091 1.00 91.88 98 SER A O 1
ATOM 779 N N . THR A 1 99 ? -39.099 3.389 36.838 1.00 91.44 99 THR A N 1
ATOM 780 C CA . THR A 1 99 ? -39.653 4.485 37.645 1.00 91.44 99 THR A CA 1
ATOM 781 C C . THR A 1 99 ? -40.946 5.033 37.038 1.00 91.44 99 THR A C 1
ATOM 783 O O . THR A 1 99 ? -41.933 5.205 37.755 1.00 91.44 99 THR A O 1
ATOM 786 N N . LEU A 1 100 ? -40.987 5.263 35.720 1.00 91.50 100 LEU A N 1
ATOM 787 C CA . LEU A 1 100 ? -42.191 5.742 35.036 1.00 91.50 100 LEU A CA 1
ATOM 788 C C . LEU A 1 100 ? -43.347 4.742 35.118 1.00 91.50 100 LEU A C 1
ATOM 790 O O . LEU A 1 100 ? -44.490 5.155 35.334 1.00 91.50 100 LEU A O 1
ATOM 794 N N . LEU A 1 101 ? -43.067 3.444 34.979 1.00 91.19 101 LEU A N 1
ATOM 795 C CA . LEU A 1 101 ? -44.069 2.387 35.126 1.00 91.19 101 LEU A CA 1
ATOM 796 C C . LEU A 1 101 ? -44.642 2.359 36.548 1.00 91.19 101 LEU A C 1
ATOM 798 O O . LEU A 1 101 ? -45.862 2.331 36.705 1.00 91.19 101 LEU A O 1
ATOM 802 N N . VAL A 1 102 ? -43.794 2.452 37.579 1.00 90.38 102 VAL A N 1
ATOM 803 C CA . VAL A 1 102 ? -44.233 2.507 38.984 1.00 90.38 102 VAL A CA 1
ATOM 804 C C . VAL A 1 102 ? -45.093 3.745 39.244 1.00 90.38 102 VAL A C 1
ATOM 806 O O . VAL A 1 102 ? -46.187 3.621 39.788 1.00 90.38 102 VAL A O 1
ATOM 809 N N . VAL A 1 103 ? -44.665 4.934 38.808 1.00 91.00 103 VAL A N 1
ATOM 810 C CA . VAL A 1 103 ? -45.441 6.178 38.982 1.00 91.00 103 VAL A CA 1
ATOM 811 C C . VAL A 1 103 ? -46.782 6.104 38.251 1.00 91.00 103 VAL A C 1
ATOM 813 O O . VAL A 1 103 ? -47.814 6.478 38.812 1.00 91.00 103 VAL A O 1
ATOM 816 N N . SER A 1 104 ? -46.791 5.592 37.019 1.00 87.62 104 SER A N 1
ATOM 817 C CA . SER A 1 104 ? -48.016 5.414 36.232 1.00 87.62 104 SER A CA 1
ATOM 818 C C . SER A 1 104 ? -48.979 4.450 36.920 1.00 87.62 104 SER A C 1
ATOM 820 O O . SER A 1 104 ? -50.171 4.736 37.029 1.00 87.62 104 SER A O 1
ATOM 822 N N . PHE A 1 105 ? -48.463 3.348 37.462 1.00 84.12 105 PHE A N 1
ATOM 823 C CA . PHE A 1 105 ? -49.253 2.373 38.203 1.00 84.12 105 PHE A CA 1
ATOM 824 C C . PHE A 1 105 ? -49.788 2.935 39.530 1.00 84.12 105 PHE A C 1
ATOM 826 O O . PHE A 1 105 ? -50.949 2.705 39.868 1.00 84.12 105 PHE A O 1
ATOM 833 N N . CYS A 1 106 ? -49.002 3.738 40.251 1.00 81.19 106 CYS A N 1
ATOM 834 C CA . CYS A 1 106 ? -49.441 4.429 41.466 1.00 81.19 106 CYS A CA 1
ATOM 835 C C . CYS A 1 106 ? -50.564 5.436 41.185 1.00 81.19 106 CYS A C 1
ATOM 837 O O . CYS A 1 106 ? -51.560 5.468 41.907 1.00 81.19 106 CYS A O 1
ATOM 839 N N . ARG A 1 107 ? -50.444 6.223 40.107 1.00 85.00 107 ARG A N 1
ATOM 840 C CA . ARG A 1 107 ? -51.497 7.156 39.676 1.00 85.00 107 ARG A CA 1
ATOM 841 C C . ARG A 1 107 ? -52.766 6.416 39.261 1.00 85.00 107 ARG A C 1
ATOM 843 O O . ARG A 1 107 ? -53.851 6.808 39.674 1.00 85.00 107 ARG A O 1
ATOM 850 N N . ASN A 1 108 ? -52.625 5.319 38.517 1.00 70.38 108 ASN A N 1
ATOM 851 C CA . ASN A 1 108 ? -53.758 4.506 38.082 1.00 70.38 108 ASN A CA 1
ATOM 852 C C . ASN A 1 108 ? -54.484 3.847 39.267 1.00 70.38 108 ASN A C 1
ATOM 854 O O . ASN A 1 108 ? -55.712 3.817 39.308 1.00 70.38 108 ASN A O 1
ATOM 858 N N . ARG A 1 109 ? -53.740 3.393 40.285 1.00 63.56 109 ARG A N 1
ATOM 859 C CA . ARG A 1 109 ? -54.328 2.921 41.548 1.00 63.56 109 ARG A CA 1
ATOM 860 C C . ARG A 1 109 ? -55.085 4.025 42.287 1.00 63.56 109 ARG A C 1
ATOM 862 O O . ARG A 1 109 ? -56.137 3.751 42.852 1.00 63.56 109 ARG A O 1
ATOM 869 N N . HIS A 1 110 ? -54.617 5.271 42.239 1.00 51.06 110 HIS A N 1
ATOM 870 C CA . HIS A 1 110 ? -55.326 6.397 42.854 1.00 51.06 110 HIS A CA 1
ATOM 871 C C . HIS A 1 110 ? -56.643 6.744 42.134 1.00 51.06 110 HIS A C 1
ATOM 873 O O . HIS A 1 110 ? -57.595 7.175 42.779 1.00 51.06 110 HIS A O 1
ATOM 879 N N . THR A 1 111 ? -56.730 6.507 40.821 1.00 55.53 111 THR A N 1
ATOM 880 C CA . THR A 1 111 ? -57.979 6.646 40.052 1.00 55.53 111 THR A CA 1
ATOM 881 C C . THR A 1 111 ? -58.921 5.448 40.252 1.00 55.53 111 THR A C 1
ATOM 883 O O . THR A 1 111 ? -60.132 5.639 40.327 1.00 55.53 111 THR A O 1
ATOM 886 N N . ALA A 1 112 ? -58.395 4.230 40.428 1.00 53.62 112 ALA A N 1
ATOM 887 C CA . ALA A 1 112 ? -59.195 3.030 40.710 1.00 53.62 112 ALA A CA 1
ATOM 888 C C . ALA A 1 112 ? -59.812 3.014 42.124 1.00 53.62 112 ALA A C 1
ATOM 890 O O . ALA A 1 112 ? -60.877 2.436 42.327 1.00 53.62 112 ALA A O 1
ATOM 891 N N . ASN A 1 113 ? -59.186 3.686 43.095 1.00 53.06 113 ASN A N 1
ATOM 892 C CA . ASN A 1 113 ? -59.682 3.756 44.474 1.00 53.06 113 ASN A CA 1
ATOM 893 C C . ASN A 1 113 ? -60.802 4.793 44.698 1.00 53.06 113 ASN A C 1
ATOM 895 O O . ASN A 1 113 ? -61.374 4.821 45.782 1.00 53.06 113 ASN A O 1
ATOM 899 N N . HIS A 1 114 ? -61.154 5.628 43.709 1.00 43.03 114 HIS A N 1
ATOM 900 C CA . HIS A 1 114 ? -62.317 6.529 43.817 1.00 43.03 114 HIS A CA 1
ATOM 901 C C . HIS A 1 114 ? -63.621 5.895 43.288 1.00 43.03 114 HIS A C 1
ATOM 903 O O . HIS A 1 114 ? -64.686 6.501 43.385 1.00 43.03 114 HIS A O 1
ATOM 909 N N . LEU A 1 115 ? -63.570 4.673 42.740 1.00 50.28 115 LEU A N 1
ATOM 910 C CA . LEU A 1 115 ? -64.759 3.956 42.258 1.00 50.28 115 LEU A CA 1
ATOM 911 C C . LEU A 1 115 ? -65.147 2.734 43.113 1.00 50.28 115 LEU A C 1
ATOM 913 O O . LEU A 1 115 ? -66.168 2.113 42.837 1.00 50.28 115 LEU A O 1
ATOM 917 N N . SER A 1 116 ? -64.372 2.388 44.148 1.00 36.97 116 SER A N 1
AT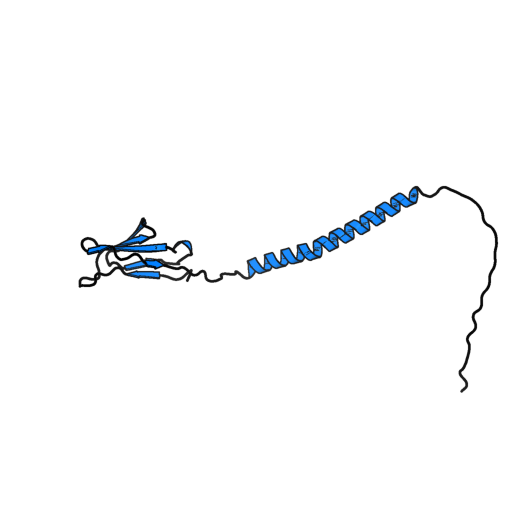OM 918 C CA 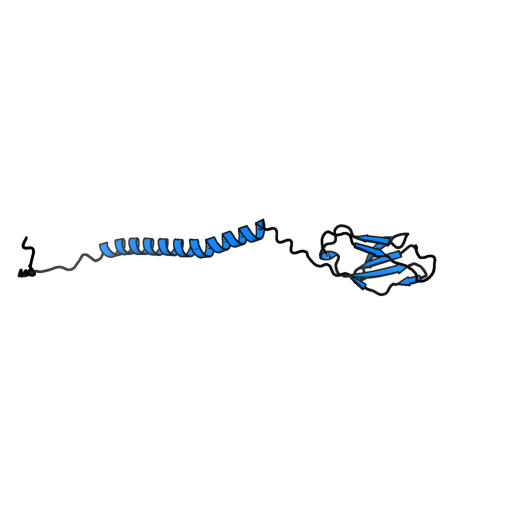. SER A 1 116 ? -64.617 1.227 45.023 1.00 36.97 116 SER A CA 1
ATOM 919 C C . SER A 1 116 ? -65.221 1.578 46.391 1.00 36.97 116 SER A C 1
ATOM 921 O O . SER A 1 116 ? -65.306 0.718 47.266 1.00 36.97 116 SER A O 1
ATOM 923 N N . VAL A 1 117 ? -65.690 2.816 46.590 1.00 46.38 117 VAL A N 1
ATOM 924 C CA . VAL A 1 117 ? -66.468 3.201 47.781 1.00 46.38 117 VAL A CA 1
ATOM 925 C C . VAL A 1 117 ? -67.959 3.032 47.484 1.00 46.38 117 VAL A C 1
ATOM 927 O O . VAL A 1 117 ? -68.647 3.993 47.164 1.00 46.38 117 VAL A O 1
ATOM 930 N N . SER A 1 118 ? -68.459 1.797 47.556 1.00 47.91 118 SER A N 1
ATOM 931 C CA . SER A 1 118 ? -69.873 1.508 47.843 1.00 47.91 118 SER A CA 1
ATOM 932 C C . SER A 1 118 ? -70.076 0.010 48.078 1.00 47.91 118 SER A C 1
ATOM 934 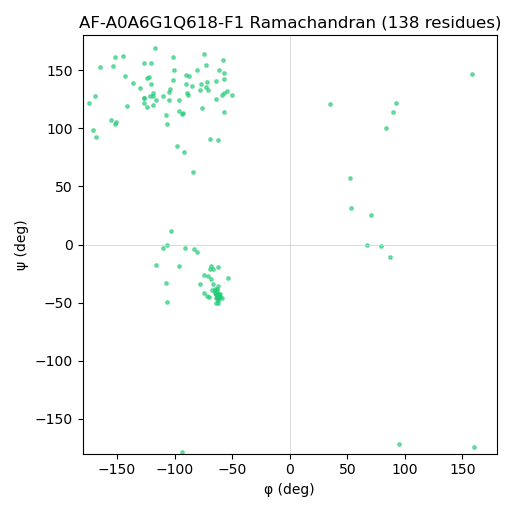O O . SER A 1 118 ? -70.175 -0.754 47.126 1.00 47.91 118 SER A O 1
ATOM 936 N N . MET A 1 119 ? -70.136 -0.411 49.343 1.00 40.12 119 MET A N 1
ATOM 937 C CA . MET A 1 119 ? -71.202 -1.287 49.851 1.00 40.12 119 MET A CA 1
ATOM 938 C C . MET A 1 119 ? -71.090 -1.339 51.380 1.00 40.12 119 MET A C 1
ATOM 940 O O . MET A 1 119 ? -70.006 -1.535 51.923 1.00 40.12 119 MET A O 1
ATOM 944 N N . GLY A 1 120 ? -72.197 -1.069 52.069 1.00 46.84 120 GLY A N 1
ATOM 945 C CA . GLY A 1 120 ? -72.210 -0.783 53.498 1.00 46.84 120 GLY A CA 1
ATOM 946 C C . GLY A 1 120 ? -72.465 -1.958 54.447 1.00 46.84 120 GLY A C 1
ATOM 947 O O . GLY A 1 120 ? -72.749 -3.081 54.048 1.00 46.84 120 GLY A O 1
ATOM 948 N N . MET A 1 121 ? -72.479 -1.535 55.714 1.00 32.28 121 MET A N 1
ATOM 949 C CA . MET A 1 121 ? -73.125 -2.064 56.920 1.00 32.28 121 MET A CA 1
ATOM 950 C C . MET A 1 121 ? -72.402 -3.039 57.875 1.00 32.28 121 MET A C 1
ATOM 952 O O . MET A 1 121 ? -72.110 -4.190 57.577 1.00 32.28 121 MET A O 1
ATOM 956 N N . THR A 1 122 ? -72.345 -2.519 59.113 1.00 32.09 122 THR A N 1
ATOM 957 C CA . THR A 1 122 ? -72.633 -3.117 60.435 1.00 32.09 122 THR A CA 1
ATOM 958 C C . THR A 1 122 ? -71.531 -3.820 61.242 1.00 32.09 122 THR A C 1
ATOM 960 O O . THR A 1 122 ? -71.053 -4.894 60.908 1.00 32.09 122 THR A O 1
ATOM 963 N N . SER A 1 123 ? -71.233 -3.174 62.380 1.00 30.72 123 SER A N 1
ATOM 964 C CA . SER A 1 123 ? -70.617 -3.664 63.632 1.00 30.72 123 SER A CA 1
ATOM 965 C C . SER A 1 123 ? -71.448 -4.811 64.256 1.00 30.72 123 SER A C 1
ATOM 967 O O . SER A 1 123 ? -72.649 -4.852 63.963 1.00 30.72 123 SER A O 1
ATOM 969 N N . PRO A 1 124 ? -70.902 -5.695 65.134 1.00 42.19 124 PRO A N 1
ATOM 970 C CA . PRO A 1 124 ? -70.679 -5.301 66.539 1.00 42.19 124 PRO A CA 1
ATOM 971 C C . PRO A 1 124 ? -69.504 -5.992 67.312 1.00 42.19 124 PRO A C 1
ATOM 973 O O . PRO A 1 124 ? -69.058 -7.083 66.976 1.00 42.19 124 PRO A O 1
ATOM 976 N N . THR A 1 125 ? -69.100 -5.337 68.416 1.00 27.27 125 THR A N 1
ATOM 977 C CA . THR A 1 125 ? -68.617 -5.882 69.721 1.00 27.27 125 THR A CA 1
ATOM 978 C C . THR A 1 125 ? -67.144 -6.313 69.946 1.00 27.27 125 THR A C 1
ATOM 980 O O . THR A 1 125 ? -66.744 -7.430 69.651 1.00 27.27 125 THR A O 1
ATOM 983 N N . GLN A 1 126 ? -66.387 -5.409 70.594 1.00 28.59 126 GLN A N 1
ATOM 984 C CA . GLN A 1 126 ? -65.670 -5.539 71.889 1.00 28.59 126 GLN A CA 1
ATOM 985 C C . GLN A 1 126 ? -65.043 -6.895 72.296 1.00 28.59 126 GLN A C 1
ATOM 987 O O . GLN A 1 126 ? -65.770 -7.832 72.601 1.00 28.59 126 GLN A O 1
ATOM 992 N N . ALA A 1 127 ? -63.719 -6.912 72.516 1.00 33.19 127 ALA A N 1
ATOM 993 C CA . ALA A 1 127 ? -63.101 -7.312 73.794 1.00 33.19 127 ALA A CA 1
ATOM 994 C C . ALA A 1 127 ? -61.577 -7.085 73.775 1.00 33.19 127 ALA A C 1
ATOM 996 O O . ALA A 1 127 ? -60.850 -7.602 72.934 1.00 33.19 127 ALA A O 1
ATOM 997 N N . ASP A 1 128 ? -61.155 -6.280 74.738 1.00 36.28 128 ASP A N 1
ATOM 998 C CA . ASP A 1 128 ? -59.808 -5.979 75.204 1.00 36.28 128 ASP A CA 1
ATOM 999 C C . ASP A 1 128 ? -59.210 -7.182 75.959 1.00 36.28 128 ASP A C 1
ATOM 1001 O O . ASP A 1 128 ? -59.899 -7.738 76.812 1.00 36.28 128 ASP A O 1
ATOM 1005 N N . GLN A 1 129 ? -57.962 -7.572 75.666 1.00 33.38 129 GLN A N 1
ATOM 1006 C CA . GLN A 1 129 ? -57.117 -8.400 76.543 1.00 33.38 129 GLN A CA 1
ATOM 1007 C C . GLN A 1 129 ? -55.635 -8.080 76.288 1.00 33.38 129 GLN A C 1
ATOM 1009 O O . GLN A 1 129 ? -55.055 -8.505 75.288 1.00 33.38 129 GLN A O 1
ATOM 1014 N N . GLY A 1 130 ? -55.033 -7.326 77.210 1.00 35.53 130 GLY A N 1
ATOM 1015 C CA . GLY A 1 130 ? -53.582 -7.246 77.376 1.00 35.53 130 GLY A CA 1
ATOM 1016 C C . GLY A 1 130 ? -53.003 -8.498 78.040 1.00 35.53 130 GLY A C 1
ATOM 1017 O O . GLY A 1 130 ? -53.744 -9.270 78.649 1.00 35.53 130 GLY A O 1
ATOM 1018 N N . LEU A 1 131 ? -51.681 -8.671 77.931 1.00 38.94 131 LEU A N 1
ATOM 1019 C CA . LEU A 1 131 ? -50.842 -9.319 78.946 1.00 38.94 131 LEU A CA 1
ATOM 1020 C C . LEU A 1 131 ? -49.358 -9.085 78.622 1.00 38.94 131 LEU A C 1
ATOM 1022 O O . LEU A 1 131 ? -48.730 -9.830 77.870 1.00 38.94 131 LEU A O 1
ATOM 1026 N N . ASP A 1 132 ? -48.813 -8.031 79.203 1.00 36.03 132 ASP A N 1
ATOM 1027 C CA . ASP A 1 132 ? -47.394 -7.742 79.340 1.00 36.03 132 ASP A CA 1
ATOM 1028 C C . ASP A 1 132 ? -46.921 -8.273 80.700 1.00 36.03 132 ASP A C 1
ATOM 1030 O O . ASP A 1 132 ? -47.328 -7.775 81.745 1.00 36.03 132 ASP A O 1
ATOM 1034 N N . ASP A 1 133 ? -46.072 -9.302 80.683 1.00 32.50 133 ASP A N 1
ATOM 1035 C CA . ASP A 1 133 ? -45.265 -9.702 81.839 1.00 32.50 133 ASP A CA 1
ATOM 1036 C C . ASP A 1 133 ? -44.014 -10.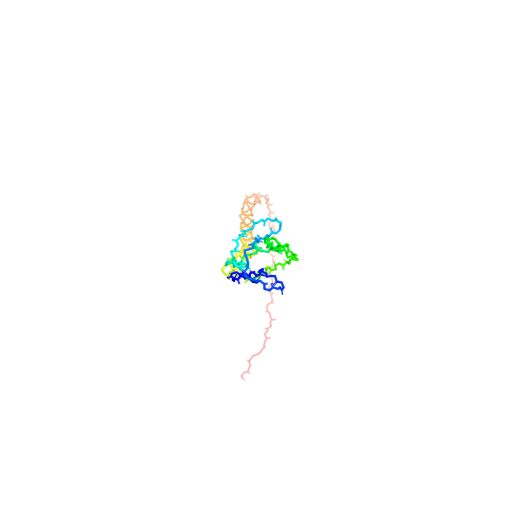460 81.379 1.00 32.50 133 ASP A C 1
ATOM 1038 O O . ASP A 1 133 ? -44.115 -11.604 80.944 1.00 32.50 133 ASP A O 1
ATOM 1042 N N . VAL A 1 134 ? -42.846 -9.813 81.463 1.00 36.03 134 VAL A N 1
ATOM 1043 C CA . VAL A 1 134 ? -41.578 -10.448 81.866 1.00 36.03 134 VAL A CA 1
ATOM 1044 C C . VAL A 1 134 ? -40.714 -9.370 82.533 1.00 36.03 134 VAL A C 1
ATOM 1046 O O . VAL A 1 134 ? -40.131 -8.517 81.863 1.00 36.03 134 VAL A O 1
ATOM 1049 N N . THR A 1 135 ? -40.613 -9.431 83.861 1.00 37.25 135 THR A N 1
ATOM 1050 C CA . THR A 1 135 ? -39.608 -8.724 84.684 1.00 37.25 135 THR A CA 1
ATOM 1051 C C . THR A 1 135 ? -38.500 -9.721 85.066 1.00 37.25 135 THR A C 1
ATOM 1053 O O . THR A 1 135 ? -38.758 -10.925 85.087 1.00 37.25 135 THR A O 1
ATOM 1056 N N . THR A 1 136 ? -37.237 -9.319 85.267 1.00 39.72 136 THR A N 1
ATOM 1057 C CA . THR A 1 136 ? -36.431 -9.255 86.530 1.00 39.72 136 THR A CA 1
ATOM 1058 C C . THR A 1 136 ? -34.943 -9.259 86.074 1.00 39.72 136 THR A C 1
ATOM 1060 O O . THR A 1 136 ? -34.663 -9.827 85.024 1.00 39.72 136 THR A O 1
ATOM 1063 N N . GLU A 1 137 ? -33.908 -8.642 86.655 1.00 31.08 137 GLU A N 1
ATOM 1064 C CA . GLU A 1 137 ? -33.555 -8.121 87.982 1.00 31.08 137 GLU A CA 1
ATOM 1065 C C . GLU A 1 137 ? -32.524 -6.975 87.814 1.00 31.08 137 GLU A C 1
ATOM 1067 O O . GLU A 1 137 ? -31.696 -7.027 86.906 1.00 31.08 137 GLU A O 1
ATOM 1072 N N . HIS A 1 138 ? -32.463 -6.031 88.758 1.00 32.03 138 HIS A N 1
ATOM 1073 C CA . HIS A 1 138 ? -31.198 -5.422 89.191 1.00 32.03 138 HIS A CA 1
ATOM 1074 C C . HIS A 1 138 ? -31.268 -5.211 90.709 1.00 32.03 138 HIS A C 1
ATOM 1076 O O . HIS A 1 138 ? -32.127 -4.473 91.192 1.00 32.03 138 HIS A O 1
ATOM 1082 N N . HIS A 1 139 ? -30.364 -5.848 91.452 1.00 43.41 139 HIS A N 1
ATOM 1083 C CA . HIS A 1 139 ? -30.123 -5.592 92.870 1.00 43.41 139 HIS A CA 1
ATOM 1084 C C . HIS A 1 139 ? -28.622 -5.307 93.048 1.00 43.41 139 HIS A C 1
ATOM 1086 O O . HIS A 1 139 ? -27.811 -6.127 92.628 1.00 43.41 139 HIS A O 1
ATOM 1092 N N . PHE A 1 140 ? -28.346 -4.111 93.586 1.00 43.25 140 PHE A N 1
ATOM 1093 C CA . PHE A 1 140 ? -27.084 -3.440 93.963 1.00 43.25 140 PHE A CA 1
ATOM 1094 C C . PHE A 1 140 ? -25.747 -3.927 93.386 1.00 43.25 140 PHE A C 1
ATOM 1096 O O . PHE A 1 140 ? -25.273 -5.017 93.771 1.00 43.25 140 PHE A O 1
#